Protein AF-A0A828U2C6-F1 (afdb_monomer)

Radius of gyration: 15.11 Å; Cα contacts (8 Å, |Δi|>4): 95; chains: 1; bounding box: 50×30×37 Å

Organism: NCBI:txid868141

Solvent-accessible surface area (backbone atoms only — not comparable to full-atom values): 5726 Å² total; per-residue (Å²): 132,85,82,80,78,74,78,78,50,74,64,56,52,31,54,48,43,24,54,50,14,65,76,66,73,33,59,68,49,25,52,58,27,47,53,56,39,48,72,73,45,65,81,39,54,64,53,38,39,50,52,22,54,53,26,50,76,71,65,37,54,70,63,17,49,54,34,49,53,50,28,51,72,78,36,63,88,36,66,43,33,55,52,47,52,53,51,50,52,43,69,36,77,70,27,44,53,56,58,64,74,74,110

pLDDT: mean 89.52, std 13.88, range [50.22, 98.44]

Mean predicted aligned error: 6.12 Å

Sequence (103 aa):
MPMVEAAPTAQQQLLEQVRLGEATHREDLVQQSLYRLELIDPNNPDVIAARFRSLLRQGDIDGAQKQLDRLSQLAPSSNAYKSSRTTMLLSAPDGRQALQQAR

Foldseek 3Di:
DDDPPDDDDLLRVLLVQLVVCVVVVVLVSNVVSLVVNCVVPVLPLSSLLSVLVSCLVVVVLVSNVVSLVSCCVRPVPDPSNVVSVLVNCCSDPVNVVVVVVVD

Secondary structure (DSSP, 8-state):
-----PPPPHHHHHHHHHHHHHHTT-HHHHHHHHHHHHHH-TT-HHHHHHHHHHHHHHT-HHHHHHHHHHHHHH-TTSHHHHHHHHHHHHHSHHHHHHHHHT-

InterPro domains:
  IPR011990 Tetratricopeptide-like helical domain superfamily [G3DSA:1.25.40.10] (9-102)
  IPR011990 Tetratricopeptide-like helical domain superfamily [SSF48452] (8-78)

Nearest PDB structures (foldseek):
  5xw7-assembly1_A  TM=9.858E-01  e=2.132E-09  Enterobacter sp. CJF-002
  5xw7-assembly2_B  TM=9.032E-01  e=9.701E-10  Enterobacter sp. CJF-002
  5xw7-assembly5_E  TM=8.801E-01  e=7.923E-09  Enterobacter sp. CJF-002
  1elw-assembly2_B  TM=7.640E-01  e=9.211E-03  Homo sapiens
  6fdp-assembly1_A  TM=7.052E-01  e=4.007E-02  Homo sapiens

Structure (mmCIF, N/CA/C/O backbone):
data_AF-A0A828U2C6-F1
#
_entry.id   AF-A0A828U2C6-F1
#
loop_
_atom_site.group_PDB
_atom_site.id
_atom_site.type_symbol
_atom_site.label_atom_id
_atom_site.label_alt_id
_atom_site.label_comp_id
_atom_site.label_asym_id
_atom_site.label_entity_id
_atom_site.label_seq_id
_atom_site.pdbx_PDB_ins_code
_atom_site.Cartn_x
_atom_site.Cartn_y
_atom_site.Cartn_z
_atom_site.occupancy
_atom_site.B_iso_or_equiv
_atom_site.auth_seq_id
_atom_site.auth_comp_id
_atom_site.auth_asym_id
_atom_site.auth_atom_id
_atom_site.pdbx_PDB_model_num
ATOM 1 N N . MET A 1 1 ? 36.300 0.573 0.739 1.00 50.22 1 MET A N 1
ATOM 2 C CA . MET A 1 1 ? 35.464 -0.070 -0.296 1.00 50.22 1 MET A CA 1
ATOM 3 C C . MET A 1 1 ? 34.295 0.858 -0.581 1.00 50.22 1 MET A C 1
ATOM 5 O O . MET A 1 1 ? 33.622 1.190 0.388 1.00 50.22 1 MET A O 1
ATOM 9 N N . PRO A 1 2 ? 34.068 1.340 -1.815 1.00 62.12 2 PRO A N 1
ATOM 10 C CA . PRO A 1 2 ? 32.852 2.087 -2.101 1.00 62.12 2 PRO A CA 1
ATOM 11 C C . PRO A 1 2 ? 31.684 1.095 -2.123 1.00 62.12 2 PRO A C 1
ATOM 13 O O . PRO A 1 2 ? 31.745 0.073 -2.807 1.00 62.12 2 PRO A O 1
ATOM 16 N N . MET A 1 3 ? 30.647 1.360 -1.331 1.00 58.44 3 MET A N 1
ATOM 17 C CA . MET A 1 3 ? 29.360 0.691 -1.495 1.00 58.44 3 MET A CA 1
ATOM 18 C C . MET A 1 3 ? 28.790 1.165 -2.831 1.00 58.44 3 MET A C 1
ATOM 20 O O . MET A 1 3 ? 28.506 2.346 -3.000 1.00 58.44 3 MET A O 1
ATOM 24 N N . VAL A 1 4 ? 28.691 0.266 -3.806 1.00 62.78 4 VAL A N 1
ATOM 25 C CA . VAL A 1 4 ? 27.951 0.541 -5.036 1.00 62.78 4 VAL A CA 1
ATOM 26 C C . VAL A 1 4 ? 26.477 0.422 -4.663 1.00 62.78 4 VAL A C 1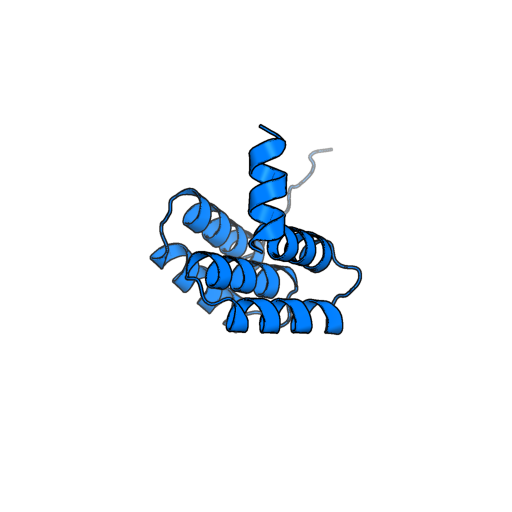
ATOM 28 O O . VAL A 1 4 ? 25.956 -0.687 -4.564 1.00 62.78 4 VAL A O 1
ATOM 31 N N . GLU A 1 5 ? 25.819 1.543 -4.369 1.00 60.97 5 GLU A N 1
ATOM 32 C CA . GLU A 1 5 ? 24.358 1.572 -4.286 1.00 60.97 5 GLU A CA 1
ATOM 33 C C . GLU A 1 5 ? 23.810 1.162 -5.656 1.00 60.97 5 GLU A C 1
ATOM 35 O O . GLU A 1 5 ? 24.022 1.841 -6.663 1.00 60.97 5 GLU A O 1
ATOM 40 N N . ALA A 1 6 ? 23.164 -0.005 -5.718 1.00 67.00 6 ALA A N 1
ATOM 41 C CA . ALA A 1 6 ? 22.459 -0.423 -6.917 1.00 67.00 6 ALA A CA 1
ATOM 42 C C . ALA A 1 6 ? 21.338 0.587 -7.183 1.00 67.00 6 ALA A C 1
ATOM 44 O O . ALA A 1 6 ? 20.563 0.903 -6.279 1.00 67.00 6 ALA A O 1
ATOM 45 N N . ALA A 1 7 ? 21.261 1.096 -8.414 1.00 69.94 7 ALA A N 1
ATOM 46 C CA . ALA A 1 7 ? 20.206 2.021 -8.800 1.00 69.94 7 ALA A CA 1
ATOM 47 C C . ALA A 1 7 ? 18.823 1.410 -8.493 1.00 69.94 7 ALA A C 1
ATOM 49 O O . ALA A 1 7 ? 18.633 0.206 -8.708 1.00 69.94 7 ALA A O 1
ATOM 50 N N . PRO A 1 8 ? 17.859 2.213 -8.004 1.00 77.12 8 PRO A N 1
ATOM 51 C CA . PRO A 1 8 ? 16.545 1.704 -7.654 1.00 77.12 8 PRO A CA 1
ATOM 52 C C . PRO A 1 8 ? 15.873 1.081 -8.877 1.00 77.12 8 PRO A C 1
ATOM 54 O O . PRO A 1 8 ? 15.936 1.616 -9.987 1.00 77.12 8 PRO A O 1
ATOM 57 N N . THR A 1 9 ? 15.215 -0.058 -8.675 1.00 89.94 9 THR A N 1
ATOM 58 C CA . THR A 1 9 ? 14.486 -0.739 -9.748 1.00 89.94 9 THR A CA 1
ATOM 59 C C . THR A 1 9 ? 13.322 0.124 -10.237 1.00 89.94 9 THR A C 1
ATOM 61 O O . THR A 1 9 ? 12.808 0.979 -9.512 1.00 89.94 9 THR A O 1
ATOM 64 N N . ALA A 1 10 ? 12.837 -0.133 -11.455 1.00 91.50 10 ALA A N 1
ATOM 65 C CA . ALA A 1 10 ? 11.673 0.576 -11.992 1.00 91.50 10 ALA A CA 1
ATOM 66 C C . ALA A 1 10 ? 10.446 0.489 -11.059 1.00 91.50 10 ALA A C 1
ATOM 68 O O . ALA A 1 10 ? 9.713 1.462 -10.907 1.00 91.50 10 ALA A O 1
ATOM 69 N N . GLN A 1 11 ? 10.247 -0.650 -10.385 1.00 93.94 11 GLN A N 1
ATOM 70 C CA . GLN A 1 11 ? 9.184 -0.812 -9.389 1.00 93.94 11 GLN A CA 1
ATOM 71 C C . GLN A 1 11 ? 9.409 0.077 -8.158 1.00 93.94 11 GLN A C 1
ATOM 73 O O . GLN A 1 11 ? 8.475 0.718 -7.688 1.00 93.94 11 GLN A O 1
ATOM 78 N N . GLN A 1 12 ? 10.641 0.153 -7.647 1.00 95.00 12 GLN A N 1
ATOM 79 C CA . GLN A 1 12 ? 10.971 1.008 -6.503 1.00 95.00 12 GLN A CA 1
ATOM 80 C C . GLN A 1 12 ? 10.753 2.489 -6.829 1.00 95.00 12 GLN A C 1
ATOM 82 O O . GLN A 1 12 ? 10.138 3.198 -6.035 1.00 95.00 12 GLN A O 1
ATOM 87 N N . GLN A 1 13 ? 11.166 2.929 -8.021 1.00 96.31 13 GLN A N 1
ATOM 88 C CA . GLN A 1 13 ? 10.924 4.293 -8.498 1.00 96.31 13 GLN A CA 1
ATOM 89 C C . GLN A 1 13 ? 9.426 4.602 -8.616 1.00 96.31 13 GLN A C 1
ATOM 91 O O . GLN A 1 13 ? 8.977 5.663 -8.194 1.00 96.31 13 GLN A O 1
ATOM 96 N N . LEU A 1 14 ? 8.627 3.673 -9.146 1.00 97.94 14 LEU A N 1
ATOM 97 C CA . LEU A 1 14 ? 7.178 3.852 -9.244 1.00 97.94 14 LEU A CA 1
ATOM 98 C C . LEU A 1 14 ? 6.497 3.879 -7.870 1.00 97.94 14 LEU A C 1
ATOM 100 O O . LEU A 1 14 ? 5.600 4.687 -7.649 1.00 97.94 14 LEU A O 1
ATOM 104 N N . LEU A 1 15 ? 6.927 3.040 -6.924 1.00 97.62 15 LEU A N 1
ATOM 105 C CA . LEU A 1 15 ? 6.428 3.080 -5.546 1.00 97.62 15 LEU A CA 1
ATOM 106 C C . LEU A 1 15 ? 6.770 4.408 -4.864 1.00 97.62 15 LEU A C 1
ATOM 108 O O . LEU A 1 15 ? 5.967 4.932 -4.094 1.00 97.62 15 LEU A O 1
ATOM 112 N N . GLU A 1 16 ? 7.940 4.973 -5.152 1.00 97.38 16 GLU A N 1
ATOM 113 C CA . GLU A 1 16 ? 8.312 6.307 -4.689 1.00 97.38 16 GLU A CA 1
ATOM 114 C C . GLU A 1 16 ? 7.444 7.397 -5.325 1.00 97.38 16 GLU A C 1
ATOM 116 O O . GLU A 1 16 ? 6.945 8.259 -4.606 1.00 97.38 16 GLU A O 1
ATOM 121 N N . GLN A 1 17 ? 7.166 7.316 -6.630 1.00 98.12 17 GLN A N 1
ATOM 122 C CA . GLN A 1 17 ? 6.230 8.222 -7.303 1.00 98.12 17 GLN A CA 1
ATOM 123 C C . GLN A 1 17 ? 4.823 8.146 -6.710 1.00 98.12 17 GLN A C 1
ATOM 125 O O . GLN A 1 17 ? 4.193 9.187 -6.533 1.00 98.12 17 GLN A O 1
ATOM 130 N N . VAL A 1 18 ? 4.353 6.949 -6.335 1.00 98.06 18 VAL A N 1
ATOM 131 C CA . VAL A 1 18 ? 3.110 6.816 -5.568 1.00 98.06 18 VAL A CA 1
ATOM 132 C C . VAL A 1 18 ? 3.231 7.600 -4.268 1.00 98.06 18 VAL A C 1
ATOM 134 O O . VAL A 1 18 ? 2.459 8.528 -4.077 1.00 98.06 18 VAL A O 1
ATOM 137 N N . ARG A 1 19 ? 4.215 7.307 -3.408 1.00 96.25 19 ARG A N 1
ATOM 138 C CA . ARG A 1 19 ? 4.374 8.00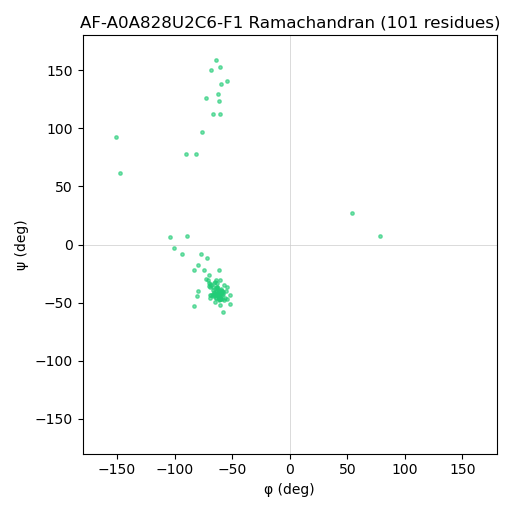1 -2.111 1.00 96.25 19 ARG A CA 1
ATOM 139 C C . ARG A 1 19 ? 4.466 9.524 -2.263 1.00 96.25 19 ARG A C 1
ATOM 141 O O . ARG A 1 19 ? 3.873 10.250 -1.471 1.00 96.25 19 ARG A O 1
ATOM 148 N N . LEU A 1 20 ? 5.174 10.006 -3.283 1.00 97.94 20 LEU A N 1
ATOM 149 C CA . LEU A 1 20 ? 5.268 11.428 -3.601 1.00 97.94 20 LEU A CA 1
ATOM 150 C C . LEU A 1 20 ? 3.907 12.001 -4.011 1.00 97.94 20 LEU A C 1
ATOM 152 O O . LEU A 1 20 ? 3.516 13.057 -3.517 1.00 97.94 20 LEU A O 1
ATOM 156 N N . GLY A 1 21 ? 3.171 11.309 -4.881 1.00 97.69 21 GLY A N 1
ATOM 157 C CA . GLY A 1 21 ? 1.817 11.693 -5.274 1.00 97.69 21 GLY A CA 1
ATOM 158 C C . GLY A 1 21 ? 0.862 11.747 -4.081 1.00 97.69 21 GLY A C 1
ATOM 159 O O . GLY A 1 21 ? 0.126 12.717 -3.933 1.00 97.69 21 GLY A O 1
ATOM 160 N N . GLU A 1 22 ? 0.951 10.772 -3.173 1.00 95.62 22 GLU A N 1
ATOM 161 C CA . GLU A 1 22 ? 0.179 10.734 -1.925 1.00 95.62 22 GLU A CA 1
ATOM 162 C C . GLU A 1 22 ? 0.481 11.937 -1.027 1.00 95.62 22 GLU A C 1
ATOM 164 O O . GLU A 1 22 ? -0.437 12.575 -0.520 1.00 95.62 22 GLU A O 1
ATOM 169 N N . ALA A 1 23 ? 1.764 12.262 -0.845 1.00 96.06 23 ALA A N 1
ATOM 170 C CA . ALA A 1 23 ? 2.204 13.373 -0.003 1.00 96.06 23 ALA A CA 1
ATOM 171 C C . ALA A 1 23 ? 1.874 14.752 -0.597 1.00 96.06 23 ALA A C 1
ATOM 173 O O . ALA A 1 23 ? 1.744 15.727 0.139 1.00 96.06 23 ALA A O 1
ATOM 174 N N . THR A 1 24 ? 1.752 14.840 -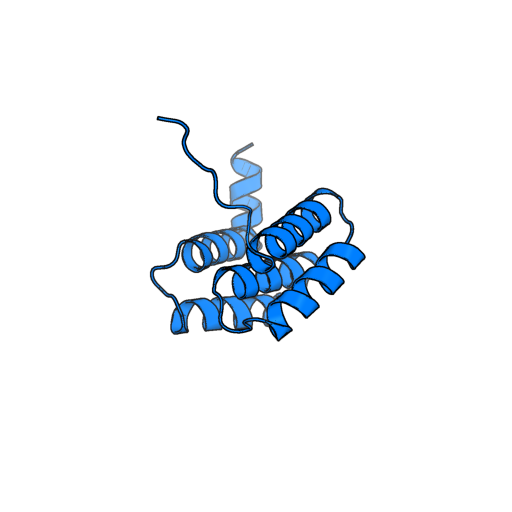1.922 1.00 96.56 24 THR A N 1
ATOM 175 C CA . THR A 1 24 ? 1.499 16.093 -2.652 1.00 96.56 24 THR A CA 1
ATOM 176 C C . THR A 1 24 ? 0.056 16.234 -3.134 1.00 96.56 24 THR A C 1
ATOM 178 O O . THR A 1 24 ? -0.247 17.180 -3.857 1.00 96.56 24 THR A O 1
ATOM 181 N N . HIS A 1 25 ? -0.836 15.313 -2.749 1.00 94.50 25 HIS A N 1
ATOM 182 C CA . HIS A 1 25 ? -2.229 15.254 -3.215 1.00 94.50 25 HIS A CA 1
ATOM 183 C C . HIS A 1 25 ? -2.373 15.220 -4.747 1.00 94.50 25 HIS A C 1
ATOM 185 O O . HIS A 1 25 ? -3.385 15.641 -5.310 1.00 94.50 25 HIS A O 1
ATOM 191 N N . ARG A 1 26 ? -1.356 14.702 -5.439 1.00 97.00 26 ARG A N 1
ATOM 192 C CA . ARG A 1 26 ? -1.365 14.486 -6.885 1.00 97.00 26 ARG A CA 1
ATOM 193 C C . ARG A 1 26 ? -1.897 13.100 -7.197 1.00 97.00 26 ARG A C 1
ATOM 195 O O . ARG A 1 26 ? -1.145 12.166 -7.478 1.00 97.00 26 ARG A O 1
ATOM 202 N N . GLU A 1 27 ? -3.217 12.971 -7.124 1.00 95.06 27 GLU A N 1
ATOM 203 C CA . GLU A 1 27 ? -3.904 11.700 -7.368 1.00 95.06 27 GLU A CA 1
ATOM 204 C C . GLU A 1 27 ? -3.647 11.167 -8.787 1.00 95.06 27 GLU A C 1
ATOM 206 O O . GLU A 1 27 ? -3.555 9.958 -8.976 1.00 95.06 27 GLU A O 1
ATOM 211 N N . ASP A 1 28 ? -3.431 12.042 -9.772 1.00 96.56 28 ASP A N 1
ATOM 212 C CA . ASP A 1 28 ? -3.032 11.667 -11.133 1.00 96.56 28 ASP A CA 1
ATOM 213 C C . ASP A 1 28 ? -1.709 10.885 -11.158 1.00 96.56 28 ASP A C 1
ATOM 215 O O . ASP 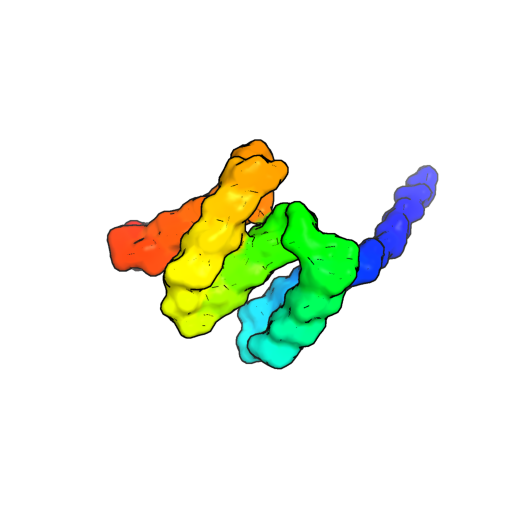A 1 28 ? -1.626 9.818 -11.773 1.00 96.56 28 ASP A O 1
ATOM 219 N N . LEU A 1 29 ? -0.698 11.369 -10.428 1.00 97.75 29 LEU A N 1
ATOM 220 C CA . LEU A 1 29 ? 0.601 10.707 -10.305 1.00 97.75 29 LEU A CA 1
ATOM 221 C C . LEU A 1 29 ? 0.467 9.353 -9.601 1.00 97.75 29 LEU A C 1
ATOM 223 O O . LEU A 1 29 ? 1.085 8.373 -10.024 1.00 97.75 29 LEU A O 1
ATOM 227 N N . VAL A 1 30 ? -0.367 9.283 -8.559 1.00 97.75 30 VAL A N 1
ATOM 228 C CA . VAL A 1 30 ? -0.663 8.032 -7.847 1.00 97.75 30 VAL A CA 1
ATOM 229 C C . VAL A 1 30 ? -1.297 7.014 -8.793 1.00 97.75 30 VAL A C 1
ATOM 231 O O . VAL A 1 30 ? -0.792 5.896 -8.894 1.00 97.75 30 VAL A O 1
ATOM 234 N N . GLN A 1 31 ? -2.357 7.391 -9.515 1.00 96.81 31 GLN A N 1
ATOM 235 C CA . GLN A 1 31 ? -3.074 6.484 -10.417 1.00 96.81 31 GLN A CA 1
ATOM 236 C C . GLN A 1 31 ? -2.174 5.971 -11.544 1.00 96.81 31 GLN A C 1
ATOM 238 O O . GLN A 1 31 ? -2.128 4.768 -11.798 1.00 96.81 31 GLN A O 1
ATOM 243 N N . GLN A 1 32 ? -1.415 6.857 -12.195 1.00 98.06 32 GLN A N 1
ATOM 244 C CA . GLN A 1 32 ? -0.511 6.471 -13.282 1.00 98.06 32 GLN A CA 1
ATOM 245 C C . GLN A 1 32 ? 0.593 5.524 -12.802 1.00 98.06 32 GLN A C 1
ATOM 247 O O . GL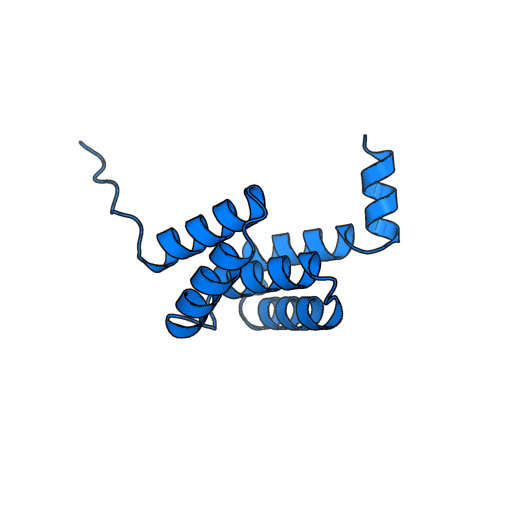N A 1 32 ? 0.902 4.533 -13.467 1.00 98.06 32 GLN A O 1
ATOM 252 N N . SER A 1 33 ? 1.179 5.810 -11.639 1.00 98.19 33 SER A N 1
ATOM 253 C CA . SER A 1 33 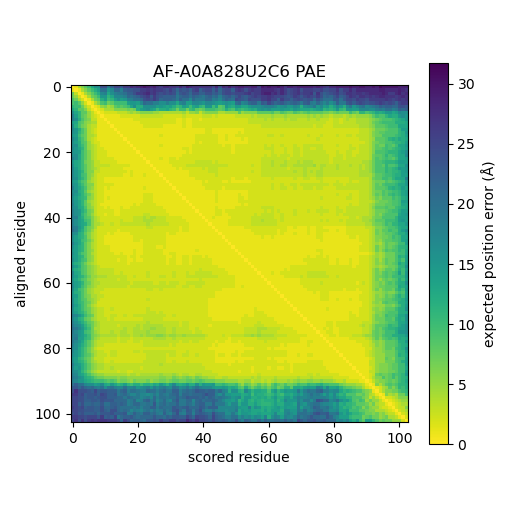? 2.256 4.992 -11.078 1.00 98.19 33 SER A CA 1
ATOM 254 C C . SER A 1 33 ? 1.744 3.625 -10.625 1.00 98.19 33 SER A C 1
ATOM 256 O O . SER A 1 33 ? 2.362 2.607 -10.939 1.00 98.19 33 SER A O 1
ATOM 258 N N . LEU A 1 34 ? 0.584 3.584 -9.957 1.00 97.88 34 LEU A N 1
ATOM 259 C CA . LEU A 1 34 ? -0.082 2.341 -9.554 1.00 97.88 34 LEU A CA 1
ATOM 260 C C . LEU A 1 34 ? -0.456 1.475 -10.751 1.00 97.88 34 LEU A C 1
ATOM 262 O O . LEU A 1 34 ? -0.160 0.286 -10.743 1.00 97.88 34 LEU A O 1
ATOM 266 N N . TYR A 1 35 ? -1.034 2.063 -11.797 1.00 97.88 35 TYR A N 1
ATOM 267 C CA . TYR A 1 35 ? -1.375 1.330 -13.014 1.00 97.88 35 TYR A CA 1
ATOM 268 C C . TYR A 1 35 ? -0.147 0.631 -13.611 1.00 97.88 35 TYR A C 1
ATOM 270 O O . TYR A 1 35 ? -0.184 -0.556 -13.929 1.00 97.88 35 TYR A O 1
ATOM 278 N N . ARG A 1 36 ? 0.984 1.340 -13.704 1.00 98.19 36 ARG A N 1
ATOM 279 C CA . ARG A 1 36 ? 2.238 0.752 -14.195 1.00 98.19 36 ARG A CA 1
ATOM 280 C C . ARG A 1 36 ? 2.755 -0.352 -13.277 1.00 98.19 36 ARG A C 1
ATOM 282 O O . ARG A 1 36 ? 3.231 -1.364 -13.777 1.00 98.19 36 ARG A O 1
ATOM 289 N N . LEU A 1 37 ? 2.667 -0.176 -11.961 1.00 98.19 37 LEU A N 1
ATOM 290 C CA . LEU A 1 37 ? 3.064 -1.202 -10.995 1.00 98.19 37 LEU A CA 1
ATOM 291 C C . LEU A 1 37 ? 2.227 -2.476 -11.129 1.00 98.19 37 LEU A C 1
ATOM 293 O O . LEU A 1 37 ? 2.791 -3.566 -11.146 1.00 98.19 37 LEU A O 1
ATOM 297 N N . GLU A 1 38 ? 0.911 -2.337 -11.278 1.00 96.56 38 GLU A N 1
ATOM 298 C CA . GLU A 1 38 ? -0.023 -3.454 -11.451 1.00 96.56 38 GLU A CA 1
ATOM 299 C C . GLU A 1 38 ? 0.225 -4.226 -12.754 1.00 96.56 38 GLU A C 1
ATOM 301 O O . GLU A 1 38 ? 0.025 -5.437 -12.791 1.00 96.56 38 GLU A O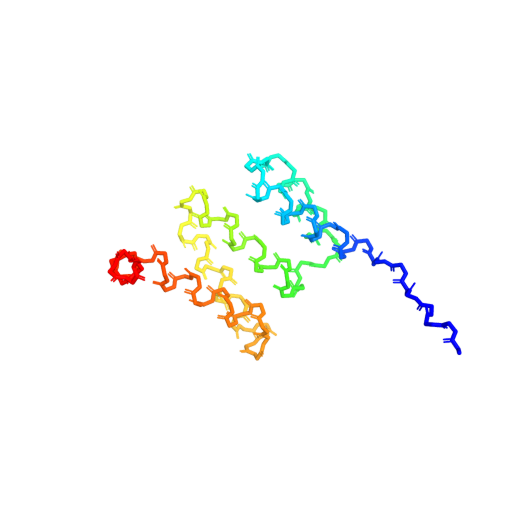 1
ATOM 306 N N . LEU A 1 39 ? 0.714 -3.557 -13.804 1.00 97.31 39 LEU A N 1
ATOM 307 C CA . LEU A 1 39 ? 1.146 -4.221 -15.037 1.00 97.31 39 LEU A CA 1
ATOM 308 C C . LEU A 1 39 ? 2.468 -4.987 -14.887 1.00 97.31 39 LEU A C 1
ATOM 310 O O . LEU A 1 39 ? 2.679 -5.960 -15.606 1.00 97.31 39 LEU A O 1
ATOM 314 N N . ILE A 1 40 ? 3.370 -4.546 -14.003 1.00 96.62 40 ILE A N 1
ATOM 315 C CA . ILE A 1 40 ? 4.676 -5.196 -13.809 1.00 96.62 40 ILE A CA 1
ATOM 316 C C . ILE A 1 40 ? 4.544 -6.393 -12.865 1.00 96.62 40 ILE A C 1
ATOM 318 O O . ILE A 1 40 ? 5.004 -7.484 -13.189 1.00 96.62 40 ILE A O 1
ATOM 322 N N . ASP A 1 41 ? 3.969 -6.180 -11.682 1.00 95.88 41 ASP A N 1
ATOM 323 C CA . ASP A 1 41 ? 3.753 -7.234 -10.691 1.00 95.88 41 ASP A CA 1
ATOM 324 C C . ASP A 1 41 ? 2.519 -6.917 -9.829 1.00 95.88 41 ASP A C 1
ATOM 326 O O . ASP A 1 41 ? 2.621 -6.242 -8.797 1.00 95.88 41 ASP A O 1
ATOM 330 N N . PRO A 1 42 ? 1.335 -7.421 -10.217 1.00 95.06 42 PRO A N 1
ATOM 331 C CA . PRO A 1 42 ? 0.100 -7.167 -9.485 1.00 95.06 42 PRO A CA 1
ATOM 332 C C . PRO A 1 42 ? 0.026 -7.902 -8.142 1.00 95.06 42 PRO A C 1
ATOM 334 O O . PRO A 1 42 ? -0.903 -7.635 -7.378 1.00 95.06 42 PRO A O 1
ATOM 337 N N . ASN A 1 43 ? 0.923 -8.856 -7.862 1.00 96.06 43 ASN A N 1
ATOM 338 C CA . ASN A 1 43 ? 0.945 -9.634 -6.620 1.00 96.06 43 ASN A CA 1
ATOM 339 C C . ASN A 1 43 ? 1.995 -9.129 -5.623 1.00 96.06 43 ASN A C 1
ATOM 341 O O . ASN A 1 43 ? 2.059 -9.637 -4.502 1.00 96.06 43 ASN A O 1
ATOM 345 N N . ASN A 1 44 ? 2.780 -8.117 -5.997 1.00 96.69 44 ASN A N 1
ATOM 346 C CA . ASN A 1 44 ? 3.737 -7.491 -5.101 1.00 96.69 44 ASN A CA 1
ATOM 347 C C . ASN A 1 44 ? 3.010 -6.871 -3.884 1.00 96.69 44 ASN A C 1
ATOM 349 O O . ASN A 1 44 ? 2.144 -6.003 -4.062 1.00 96.69 44 ASN A O 1
ATOM 353 N N . PRO A 1 45 ? 3.366 -7.253 -2.643 1.00 97.81 45 PRO A N 1
ATOM 354 C CA . PRO A 1 45 ? 2.723 -6.728 -1.441 1.00 97.81 45 PRO A CA 1
ATOM 355 C C . PRO A 1 45 ? 2.775 -5.198 -1.321 1.00 97.81 45 PRO A C 1
ATOM 357 O O . PRO A 1 45 ? 1.810 -4.590 -0.862 1.00 97.81 45 PRO A O 1
ATOM 360 N N . ASP A 1 46 ? 3.853 -4.550 -1.765 1.00 97.69 46 ASP A N 1
ATOM 361 C CA . ASP A 1 46 ? 3.970 -3.088 -1.716 1.00 97.69 46 ASP A CA 1
ATOM 362 C C . ASP A 1 46 ? 3.016 -2.401 -2.701 1.00 97.69 46 ASP A C 1
ATOM 364 O O . ASP A 1 46 ? 2.465 -1.341 -2.396 1.00 97.69 46 ASP A O 1
ATOM 368 N N . VAL A 1 47 ? 2.767 -3.023 -3.858 1.00 98.00 47 VAL A N 1
ATOM 369 C CA . VAL A 1 47 ? 1.812 -2.531 -4.865 1.00 98.00 47 VAL A CA 1
ATOM 370 C C . VAL A 1 47 ? 0.387 -2.650 -4.342 1.00 98.00 47 VAL A C 1
ATOM 372 O O . VAL A 1 47 ? -0.375 -1.683 -4.387 1.00 98.00 47 VAL A O 1
ATOM 375 N N . ILE A 1 48 ? 0.044 -3.797 -3.754 1.00 98.44 48 ILE A N 1
ATOM 376 C CA . ILE A 1 48 ? -1.278 -4.015 -3.160 1.00 98.44 48 ILE A CA 1
ATOM 377 C C . ILE A 1 48 ? -1.508 -3.047 -1.987 1.00 98.44 48 ILE A C 1
ATOM 379 O O . ILE A 1 48 ? -2.567 -2.425 -1.899 1.00 98.44 48 ILE A O 1
ATOM 383 N N . ALA A 1 49 ? -0.510 -2.842 -1.121 1.00 98.31 49 ALA A N 1
ATOM 384 C CA . ALA A 1 49 ? -0.588 -1.883 -0.015 1.00 98.31 49 ALA A CA 1
ATOM 385 C C . ALA A 1 49 ? -0.681 -0.422 -0.491 1.00 98.31 49 ALA A C 1
ATOM 387 O O . ALA A 1 49 ? -1.326 0.414 0.146 1.00 98.31 49 ALA A O 1
ATOM 388 N N . ALA A 1 50 ? -0.049 -0.079 -1.613 1.00 98.00 50 ALA A N 1
ATOM 389 C CA . ALA A 1 50 ? -0.196 1.231 -2.233 1.00 98.00 50 ALA A CA 1
ATOM 390 C C . ALA A 1 50 ? -1.613 1.433 -2.808 1.00 98.00 50 ALA A C 1
ATOM 392 O O . ALA A 1 50 ? -2.234 2.466 -2.547 1.00 98.00 50 ALA A O 1
ATOM 393 N N . ARG A 1 51 ? -2.179 0.425 -3.487 1.00 98.06 51 ARG A N 1
ATOM 394 C CA . ARG A 1 51 ? -3.569 0.461 -3.972 1.00 98.06 51 ARG A CA 1
ATOM 395 C C . ARG A 1 51 ? -4.573 0.565 -2.824 1.00 98.06 51 ARG A C 1
ATOM 397 O O . ARG A 1 51 ? -5.486 1.381 -2.889 1.00 98.06 51 ARG A O 1
ATOM 404 N N . PHE A 1 52 ? -4.363 -0.193 -1.750 1.00 98.12 52 PHE A N 1
ATOM 405 C CA . PHE A 1 52 ? -5.130 -0.101 -0.506 1.00 98.12 52 PHE A CA 1
ATOM 406 C C . PHE A 1 52 ? -5.194 1.339 0.033 1.00 98.12 52 PHE A C 1
ATOM 408 O O . PHE A 1 52 ? -6.282 1.862 0.272 1.00 98.12 52 PHE A O 1
ATOM 415 N N . ARG A 1 53 ? -4.043 2.013 0.169 1.00 96.69 53 ARG A N 1
ATOM 416 C CA . ARG A 1 53 ? -3.984 3.402 0.660 1.00 96.69 53 ARG A CA 1
ATOM 417 C C . ARG A 1 53 ? -4.696 4.381 -0.277 1.00 96.69 53 ARG A C 1
ATOM 419 O O . ARG A 1 53 ? -5.363 5.294 0.204 1.00 96.69 53 ARG A O 1
ATOM 426 N N . SER A 1 54 ? -4.597 4.170 -1.591 1.00 96.56 54 SER A N 1
ATOM 427 C CA . SER A 1 54 ? -5.342 4.953 -2.588 1.00 96.56 54 SER A CA 1
ATOM 428 C C . SER A 1 54 ? -6.852 4.832 -2.414 1.00 96.56 54 SER A C 1
ATOM 430 O O . SER A 1 54 ? -7.540 5.847 -2.422 1.00 96.56 54 SER A O 1
ATOM 432 N N . LEU A 1 55 ? -7.364 3.616 -2.220 1.00 96.00 55 LEU A N 1
ATOM 433 C CA . LEU A 1 55 ? -8.797 3.372 -2.038 1.00 96.00 55 LEU A CA 1
ATOM 434 C C . LEU A 1 55 ? -9.314 4.004 -0.740 1.00 96.00 55 LEU A C 1
ATOM 436 O O . LEU A 1 55 ? -10.345 4.673 -0.756 1.00 96.00 55 LEU A O 1
ATOM 440 N N . LEU A 1 56 ? -8.546 3.914 0.353 1.00 93.94 56 LEU A N 1
ATOM 441 C CA . LEU A 1 56 ? -8.893 4.598 1.603 1.00 93.94 56 LEU A CA 1
ATOM 442 C C . LEU A 1 56 ? -9.009 6.117 1.443 1.00 93.94 56 LEU A C 1
ATOM 444 O O . LEU A 1 56 ? -9.957 6.707 1.956 1.00 93.94 56 LEU A O 1
ATOM 448 N N . ARG A 1 57 ? -8.080 6.761 0.723 1.00 91.19 57 ARG A N 1
ATOM 449 C CA . ARG A 1 57 ? -8.151 8.212 0.466 1.00 91.19 57 ARG A CA 1
ATOM 450 C C . ARG A 1 57 ? -9.357 8.605 -0.382 1.00 91.19 57 ARG A C 1
ATOM 452 O O . ARG A 1 57 ? -9.900 9.686 -0.188 1.00 91.19 57 ARG A O 1
ATOM 459 N N . GLN A 1 58 ? -9.776 7.731 -1.291 1.00 92.00 58 GLN A N 1
ATOM 460 C CA . GLN A 1 58 ? -10.962 7.929 -2.127 1.00 92.00 58 GLN A CA 1
ATOM 461 C C . GLN A 1 58 ? -12.272 7.663 -1.369 1.00 92.00 58 GLN A C 1
ATOM 463 O O . GLN A 1 58 ? -13.345 7.949 -1.891 1.00 92.00 58 GLN A O 1
ATOM 468 N N . GLY A 1 59 ? -12.199 7.130 -0.145 1.00 92.06 59 GLY A N 1
ATOM 469 C CA . GLY A 1 59 ? -13.366 6.722 0.634 1.00 92.06 59 GLY A CA 1
ATOM 470 C C . GLY A 1 59 ? -13.955 5.373 0.210 1.00 92.06 59 GLY A C 1
ATOM 471 O O . GLY A 1 59 ? -14.999 4.990 0.733 1.00 92.06 59 GLY A O 1
ATOM 472 N N . ASP A 1 60 ? -13.294 4.633 -0.686 1.00 94.69 60 ASP A N 1
ATOM 473 C CA . ASP A 1 60 ? -13.692 3.278 -1.075 1.00 94.69 60 ASP A CA 1
ATOM 474 C C . ASP A 1 60 ? -13.187 2.263 -0.040 1.00 94.69 60 ASP A C 1
ATOM 476 O O . ASP A 1 60 ? -12.160 1.594 -0.203 1.00 94.69 60 ASP A O 1
ATOM 480 N N . ILE A 1 61 ? -13.906 2.198 1.080 1.00 94.06 61 ILE A N 1
ATOM 481 C CA . ILE A 1 61 ? -13.563 1.327 2.207 1.00 94.06 61 ILE A CA 1
ATOM 482 C C . ILE A 1 61 ? -13.707 -0.153 1.830 1.00 94.06 61 ILE A C 1
ATOM 484 O O . ILE A 1 61 ? -12.866 -0.961 2.223 1.00 94.06 61 ILE A O 1
ATOM 488 N N . ASP A 1 62 ? -14.709 -0.509 1.023 1.00 95.94 62 ASP A N 1
ATOM 489 C CA . ASP A 1 62 ? -14.923 -1.888 0.570 1.00 95.94 62 ASP A CA 1
ATOM 490 C C . ASP A 1 62 ? -13.793 -2.354 -0.353 1.00 95.94 62 ASP A C 1
ATOM 492 O O . ASP A 1 62 ? -13.266 -3.463 -0.215 1.00 95.94 62 ASP A O 1
ATOM 496 N N . GLY A 1 63 ? -13.381 -1.497 -1.291 1.00 96.94 63 GLY A N 1
ATOM 497 C CA . GLY A 1 63 ? -12.230 -1.737 -2.149 1.00 96.94 63 GLY A CA 1
ATOM 498 C C . GLY A 1 63 ? -10.941 -1.879 -1.342 1.00 96.94 63 GLY A C 1
ATOM 499 O O . GLY A 1 63 ? -10.160 -2.804 -1.585 1.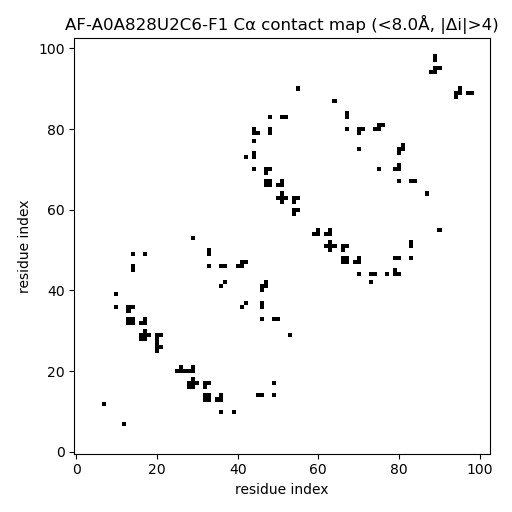00 96.94 63 GLY A O 1
ATOM 500 N N . ALA A 1 64 ? -10.723 -1.001 -0.361 1.00 97.19 64 ALA A N 1
ATOM 501 C CA . ALA A 1 64 ? -9.573 -1.084 0.530 1.00 97.19 64 ALA A CA 1
ATOM 502 C C . ALA A 1 64 ? -9.564 -2.404 1.322 1.00 97.19 64 ALA A C 1
ATOM 504 O O . ALA A 1 64 ? -8.548 -3.102 1.328 1.00 97.19 64 ALA A O 1
ATOM 505 N N . GLN A 1 65 ? -10.693 -2.807 1.911 1.00 97.06 65 GLN A N 1
ATOM 506 C CA . GLN A 1 65 ? -10.790 -4.062 2.660 1.00 97.06 65 GLN A CA 1
ATOM 507 C C . GLN A 1 65 ? -10.419 -5.270 1.788 1.00 97.06 65 GLN A C 1
ATOM 509 O O . GLN A 1 65 ? -9.616 -6.099 2.209 1.00 97.06 65 GLN A O 1
ATOM 514 N N . LYS A 1 66 ? -10.877 -5.319 0.530 1.00 98.25 66 LYS A N 1
ATOM 515 C CA . LYS A 1 66 ? -10.497 -6.388 -0.412 1.00 98.25 66 LYS A CA 1
ATOM 516 C C . LYS A 1 66 ? -8.986 -6.466 -0.650 1.00 98.25 66 LYS A C 1
ATOM 518 O O . LYS A 1 66 ? -8.436 -7.563 -0.744 1.00 98.25 66 LYS A O 1
ATOM 523 N N . GLN A 1 67 ? -8.296 -5.327 -0.752 1.00 98.25 67 GLN A N 1
ATOM 524 C CA . GLN A 1 67 ? -6.834 -5.324 -0.901 1.00 98.25 67 GLN A CA 1
ATOM 525 C C . GLN A 1 67 ? -6.128 -5.771 0.384 1.00 98.25 67 GLN A C 1
ATOM 527 O O . GLN A 1 67 ? -5.120 -6.475 0.317 1.00 98.25 67 GLN A O 1
ATOM 532 N N . LEU A 1 68 ? -6.665 -5.411 1.552 1.00 98.06 68 LEU A N 1
ATOM 533 C CA . LEU A 1 68 ? -6.146 -5.876 2.835 1.00 98.06 68 LEU A CA 1
ATOM 534 C C . LEU A 1 68 ? -6.314 -7.394 3.000 1.00 98.06 68 LEU A C 1
ATOM 536 O O . LEU A 1 68 ? -5.371 -8.072 3.414 1.00 98.06 68 LEU A O 1
ATOM 540 N N . ASP A 1 69 ? -7.466 -7.938 2.611 1.00 98.25 69 ASP A N 1
ATOM 541 C CA . ASP A 1 69 ? -7.722 -9.380 2.619 1.00 98.25 69 ASP A CA 1
ATOM 542 C C . ASP A 1 69 ? -6.762 -10.101 1.668 1.00 98.25 69 ASP A C 1
ATOM 544 O O . ASP A 1 69 ? -6.143 -11.101 2.038 1.00 98.25 69 ASP A O 1
ATOM 548 N N . ARG A 1 70 ? -6.540 -9.544 0.473 1.00 97.81 70 ARG A N 1
ATOM 549 C CA . ARG A 1 70 ? -5.562 -10.064 -0.489 1.00 97.81 70 ARG A CA 1
ATOM 550 C C . ARG A 1 70 ? -4.137 -10.067 0.075 1.00 97.81 70 ARG A C 1
ATOM 552 O O . ARG A 1 70 ? -3.427 -11.058 -0.089 1.00 97.81 70 ARG A O 1
ATOM 559 N N . LEU A 1 71 ? -3.722 -9.009 0.778 1.00 98.00 71 LEU A N 1
ATOM 560 C CA . LEU A 1 71 ? -2.431 -8.970 1.480 1.00 98.00 71 LEU A CA 1
ATOM 561 C C . LEU A 1 71 ? -2.323 -10.049 2.557 1.00 98.00 71 LEU A C 1
ATOM 563 O O . LEU A 1 71 ? -1.264 -10.660 2.696 1.00 98.00 71 LEU A O 1
ATOM 567 N N . SER A 1 72 ? -3.407 -10.297 3.296 1.00 97.88 72 SER A N 1
ATOM 568 C CA . SER A 1 72 ? -3.434 -11.327 4.338 1.00 97.88 72 SER A CA 1
ATOM 569 C C . SER A 1 72 ? -3.224 -12.732 3.765 1.00 97.88 72 SER A C 1
ATOM 571 O O . SER A 1 72 ? -2.587 -13.565 4.402 1.00 97.88 72 SER A O 1
ATOM 573 N N . GLN A 1 73 ? -3.707 -12.982 2.545 1.00 97.81 73 GLN A N 1
ATOM 574 C CA . GLN A 1 73 ? -3.565 -14.266 1.861 1.00 97.81 73 GLN A CA 1
ATOM 575 C C . GLN A 1 73 ? -2.193 -14.424 1.199 1.00 97.81 73 GLN A C 1
ATOM 577 O O . GLN A 1 73 ? -1.575 -15.478 1.316 1.00 97.81 73 GLN A O 1
ATOM 582 N N . LEU A 1 74 ? -1.707 -13.386 0.511 1.00 97.38 74 LEU A N 1
ATOM 583 C CA . LEU A 1 74 ? -0.461 -13.462 -0.259 1.00 97.38 74 LEU A CA 1
ATOM 584 C C . LEU A 1 74 ? 0.790 -13.322 0.610 1.00 97.38 74 LEU A C 1
ATOM 586 O O . LEU A 1 74 ? 1.790 -13.992 0.366 1.00 97.38 74 LEU A O 1
ATOM 590 N N . ALA A 1 75 ? 0.763 -12.427 1.599 1.00 96.62 75 ALA A N 1
ATOM 591 C CA . ALA A 1 75 ? 1.947 -12.072 2.371 1.00 96.62 75 ALA A CA 1
ATOM 592 C C . ALA A 1 75 ? 1.610 -11.710 3.834 1.00 96.62 75 ALA A C 1
ATOM 594 O O . ALA A 1 75 ? 1.916 -10.596 4.280 1.00 96.62 75 ALA A O 1
ATOM 595 N N . PRO A 1 76 ? 1.038 -12.645 4.621 1.00 96.25 76 PRO A N 1
ATOM 596 C CA . PRO A 1 76 ? 0.578 -12.393 5.995 1.00 96.25 76 PRO A CA 1
ATOM 597 C C . PRO A 1 76 ? 1.683 -11.959 6.969 1.00 96.25 76 PRO A C 1
ATOM 599 O O . PRO A 1 76 ? 1.406 -11.356 8.004 1.00 96.25 76 PRO A O 1
ATOM 602 N N . SER A 1 77 ? 2.947 -12.264 6.674 1.00 95.88 77 SER A N 1
ATOM 603 C CA . SER A 1 77 ? 4.096 -11.873 7.498 1.00 95.88 77 SER A CA 1
ATOM 604 C C . SER A 1 77 ? 4.752 -10.560 7.054 1.00 95.88 77 SER A C 1
ATOM 606 O O . SER A 1 77 ? 5.616 -10.045 7.773 1.00 95.88 77 SER A O 1
ATOM 608 N N . SER A 1 78 ? 4.343 -9.999 5.908 1.00 96.75 78 SER A N 1
ATOM 609 C CA . SER A 1 78 ? 4.961 -8.808 5.320 1.00 96.75 78 SER A CA 1
ATOM 610 C C . SER A 1 78 ? 4.720 -7.546 6.143 1.00 96.75 78 SER A C 1
ATOM 612 O O . SER A 1 78 ? 3.683 -7.371 6.789 1.00 96.75 78 SER A O 1
ATOM 614 N N . ASN A 1 79 ? 5.674 -6.616 6.073 1.00 96.56 79 ASN A N 1
ATOM 615 C CA . ASN A 1 79 ? 5.492 -5.285 6.649 1.00 96.56 79 ASN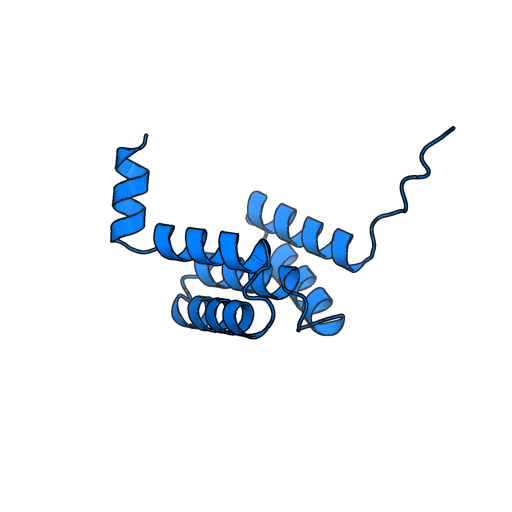 A CA 1
ATOM 616 C C . ASN A 1 79 ? 4.350 -4.532 5.954 1.00 96.56 79 ASN A C 1
ATOM 618 O O . ASN A 1 79 ? 3.564 -3.881 6.634 1.00 96.56 79 ASN A O 1
ATOM 622 N N . ALA A 1 80 ? 4.196 -4.702 4.637 1.00 96.69 80 ALA A N 1
ATOM 623 C CA . ALA A 1 80 ? 3.098 -4.132 3.860 1.00 96.69 80 ALA A CA 1
ATOM 624 C C . ALA A 1 80 ? 1.719 -4.513 4.430 1.00 96.69 80 ALA A C 1
ATOM 626 O O . ALA A 1 80 ? 0.878 -3.636 4.646 1.00 96.69 80 ALA A O 1
ATOM 627 N N . TYR A 1 81 ? 1.502 -5.793 4.755 1.00 98.06 81 TYR A N 1
ATOM 628 C CA . TYR A 1 81 ? 0.266 -6.244 5.397 1.00 98.06 81 TYR A CA 1
ATOM 629 C C . TYR A 1 81 ? 0.092 -5.664 6.805 1.00 98.06 81 TYR A C 1
ATOM 631 O O . TYR A 1 81 ? -0.958 -5.099 7.109 1.00 98.06 81 TYR A O 1
ATOM 639 N N . LYS A 1 82 ? 1.124 -5.749 7.657 1.00 97.31 82 LYS A N 1
ATOM 640 C CA . LYS A 1 82 ? 1.066 -5.236 9.039 1.00 97.31 82 LYS A CA 1
ATOM 641 C C . LYS A 1 82 ? 0.721 -3.746 9.075 1.00 97.31 82 LYS A C 1
ATOM 643 O O . LYS A 1 82 ? -0.180 -3.348 9.809 1.00 97.31 82 LYS A O 1
ATOM 648 N N . SER A 1 83 ? 1.393 -2.937 8.256 1.00 96.06 83 SER A N 1
ATOM 649 C CA . SER A 1 83 ? 1.133 -1.501 8.146 1.00 96.06 83 SER A CA 1
ATOM 650 C C . SER A 1 83 ? -0.268 -1.219 7.611 1.00 96.06 83 SER A C 1
ATOM 652 O O . SER A 1 83 ? -0.981 -0.419 8.208 1.00 96.06 83 SER A O 1
ATOM 654 N N . SER A 1 84 ? -0.699 -1.912 6.550 1.00 96.81 84 SER A N 1
ATOM 655 C CA . SER A 1 84 ? -2.040 -1.728 5.973 1.00 96.81 84 SER A CA 1
ATOM 656 C C . SER A 1 84 ? -3.143 -2.064 6.978 1.00 96.81 84 SER A C 1
ATOM 658 O O . SER A 1 84 ? -4.107 -1.312 7.113 1.00 96.81 84 SER A O 1
ATOM 660 N N . ARG A 1 85 ? -2.972 -3.136 7.762 1.00 96.12 85 ARG A N 1
ATOM 661 C CA . ARG A 1 85 ? -3.907 -3.506 8.830 1.00 96.12 85 ARG A CA 1
ATOM 662 C C . ARG A 1 85 ? -4.016 -2.409 9.887 1.00 96.12 85 ARG A C 1
ATOM 664 O O . ARG A 1 85 ? -5.124 -2.038 10.262 1.00 96.12 85 ARG A O 1
ATOM 671 N N . THR A 1 86 ? -2.887 -1.867 10.345 1.00 94.31 86 THR A N 1
ATOM 672 C CA . THR A 1 86 ? -2.880 -0.741 11.290 1.00 94.31 86 THR A CA 1
ATOM 673 C C . THR A 1 86 ? -3.577 0.479 10.694 1.00 94.31 86 THR A C 1
ATOM 675 O O . THR A 1 86 ? -4.444 1.056 11.339 1.00 94.31 86 THR A O 1
ATOM 678 N N . THR A 1 87 ? -3.277 0.848 9.447 1.00 93.69 87 THR A N 1
ATOM 679 C CA . THR A 1 87 ? -3.943 1.969 8.771 1.00 93.69 87 THR A CA 1
ATOM 680 C C . THR A 1 87 ? -5.456 1.767 8.665 1.00 93.69 87 THR A C 1
ATOM 682 O O . THR A 1 87 ? -6.202 2.716 8.901 1.00 93.69 87 THR A O 1
ATOM 685 N N . MET A 1 88 ? -5.928 0.551 8.373 1.00 93.12 88 MET A N 1
ATOM 686 C CA . MET A 1 88 ? -7.362 0.241 8.319 1.00 93.12 88 MET A CA 1
ATOM 687 C C . MET A 1 88 ? -8.034 0.462 9.680 1.00 93.12 88 MET A C 1
ATOM 689 O O . MET A 1 88 ? -9.045 1.156 9.764 1.00 93.12 88 MET A O 1
ATOM 693 N N . LEU A 1 89 ? -7.428 -0.059 10.753 1.00 89.81 89 LEU A N 1
ATOM 694 C CA . LEU A 1 89 ? -7.923 0.112 12.124 1.00 89.81 89 LEU A CA 1
ATOM 695 C C . LEU A 1 89 ? -8.032 1.590 12.513 1.00 89.81 89 LEU A C 1
ATOM 697 O O . LEU A 1 89 ? -9.013 1.995 13.125 1.00 89.81 89 LEU A O 1
ATOM 701 N N . LEU A 1 90 ? -7.050 2.400 12.118 1.00 86.50 90 LEU A N 1
ATOM 702 C CA . LEU A 1 90 ? -7.016 3.839 12.388 1.00 86.50 90 LEU A CA 1
ATOM 703 C C . LEU A 1 90 ? -7.996 4.651 11.525 1.00 86.50 90 LEU A C 1
ATOM 705 O O . LEU A 1 90 ? -8.372 5.760 11.898 1.00 86.50 90 LEU A O 1
ATOM 709 N N . SER A 1 91 ? -8.408 4.111 10.378 1.00 80.62 91 SER A N 1
ATOM 710 C CA . SER A 1 91 ? -9.359 4.753 9.460 1.00 80.62 91 SER A CA 1
ATOM 711 C C . SER A 1 91 ? -10.820 4.518 9.875 1.00 80.62 91 SER A C 1
ATOM 713 O O . SER A 1 91 ? -11.705 5.316 9.531 1.00 80.62 91 SER A O 1
ATOM 715 N N . ALA A 1 92 ? -11.076 3.463 10.658 1.00 73.44 92 ALA A N 1
ATOM 716 C CA . ALA A 1 92 ? -12.376 3.194 11.264 1.00 73.44 92 ALA A CA 1
ATOM 717 C C . ALA A 1 92 ? -12.810 4.345 12.203 1.00 73.44 92 ALA A C 1
ATOM 719 O O . ALA A 1 92 ? -11.953 5.045 12.751 1.00 73.44 92 ALA A O 1
ATOM 720 N N . PRO A 1 93 ? -14.123 4.567 12.402 1.00 66.12 93 PRO A N 1
ATOM 721 C CA . PRO A 1 93 ? -14.635 5.635 13.268 1.00 66.12 93 PRO A CA 1
ATOM 722 C C . PRO A 1 93 ? -14.018 5.623 14.676 1.00 66.12 93 PRO A C 1
ATOM 724 O O . PRO A 1 93 ? -13.562 6.662 15.152 1.00 66.12 93 PRO A O 1
ATOM 727 N N . ASP A 1 94 ? -13.900 4.438 15.278 1.00 60.84 94 ASP A N 1
ATOM 728 C CA . ASP A 1 94 ? -13.324 4.253 16.617 1.00 60.84 94 ASP A CA 1
ATOM 729 C C . ASP A 1 94 ? -11.807 4.531 16.638 1.00 60.84 94 ASP A C 1
ATOM 731 O O . ASP A 1 94 ? -11.276 5.138 17.570 1.00 60.84 94 ASP A O 1
ATOM 735 N N . GLY A 1 95 ? -11.095 4.162 15.568 1.00 59.19 95 GLY A N 1
ATOM 736 C CA . GLY A 1 95 ? -9.666 4.447 15.405 1.00 59.19 95 GLY A CA 1
ATOM 737 C C . GLY A 1 95 ? -9.369 5.934 15.212 1.00 59.19 95 GLY A C 1
ATOM 738 O O . GLY A 1 95 ? -8.381 6.447 15.745 1.00 59.19 95 GLY A O 1
ATOM 739 N N . ARG A 1 96 ? -10.259 6.661 14.524 1.00 59.19 96 ARG A N 1
ATOM 740 C CA . ARG A 1 96 ? -10.175 8.122 14.395 1.00 59.19 96 ARG A CA 1
ATOM 741 C C . ARG A 1 96 ? -10.334 8.821 15.745 1.00 59.19 96 ARG A C 1
ATOM 743 O O . ARG A 1 96 ? -9.624 9.795 15.985 1.00 59.19 96 ARG A O 1
ATOM 750 N N . GLN A 1 97 ? -11.197 8.321 16.633 1.00 58.75 97 GLN A N 1
ATOM 751 C CA . GLN A 1 97 ? -11.322 8.850 17.998 1.00 58.75 97 GLN A CA 1
ATOM 752 C C . GLN A 1 97 ? -10.062 8.593 18.833 1.00 58.75 97 GLN A C 1
ATOM 754 O O . GLN A 1 97 ? -9.575 9.515 19.485 1.00 58.75 97 GLN A O 1
ATOM 759 N N . ALA A 1 98 ? -9.481 7.392 18.758 1.00 59.94 98 ALA A N 1
ATOM 760 C CA . ALA A 1 98 ? -8.234 7.074 19.460 1.00 59.94 98 ALA A CA 1
ATOM 761 C C . ALA A 1 98 ? -7.059 7.967 19.010 1.00 59.94 98 ALA A C 1
ATOM 763 O O . ALA A 1 98 ? -6.280 8.434 19.839 1.00 59.94 98 ALA A O 1
ATOM 764 N N . LEU A 1 99 ? -6.956 8.272 17.710 1.00 61.25 99 LEU A N 1
ATOM 765 C CA . LEU A 1 99 ? -5.935 9.189 17.186 1.00 61.25 99 LEU A CA 1
ATOM 766 C C . LEU A 1 99 ? -6.160 10.650 17.574 1.00 61.25 99 LEU A C 1
ATOM 768 O O . LEU A 1 99 ? -5.190 11.388 17.728 1.00 61.25 99 LEU A O 1
ATOM 772 N N . GLN A 1 100 ? -7.413 11.090 17.701 1.00 61.44 100 GLN A N 1
ATOM 773 C CA . GLN A 1 100 ? -7.717 12.453 18.143 1.00 61.44 100 GLN A CA 1
ATOM 774 C C . GLN A 1 100 ? -7.400 12.664 19.626 1.00 61.44 100 GLN A C 1
ATOM 776 O O . GLN A 1 100 ? -7.016 13.767 19.996 1.00 61.44 100 GLN A O 1
ATOM 781 N N . GLN A 1 101 ? -7.513 11.622 20.453 1.00 61.41 101 GLN A N 1
ATOM 782 C CA . GLN A 1 101 ? -7.186 11.682 21.883 1.00 61.41 101 GLN A CA 1
ATOM 783 C C . GLN A 1 101 ? -5.681 11.588 22.178 1.00 61.41 101 GLN A C 1
ATOM 785 O O . GLN A 1 101 ? -5.258 11.935 23.274 1.00 61.41 101 GLN A O 1
ATOM 790 N N . ALA A 1 102 ? -4.872 11.119 21.224 1.00 61.75 102 ALA A N 1
ATOM 791 C CA . ALA A 1 102 ? -3.420 10.995 21.366 1.00 61.75 102 ALA A CA 1
ATOM 792 C C . ALA A 1 102 ? -2.633 12.259 20.943 1.00 61.75 102 ALA A C 1
ATOM 794 O O . ALA A 1 102 ? -1.408 12.195 20.839 1.00 61.75 102 ALA A O 1
ATOM 795 N N . ARG A 1 103 ? -3.324 13.370 20.642 1.00 53.22 103 ARG A N 1
ATOM 796 C CA . ARG A 1 103 ? -2.741 14.676 20.283 1.00 53.22 103 ARG A CA 1
ATOM 797 C C . ARG A 1 103 ? -2.609 15.574 21.503 1.00 53.22 103 ARG A C 1
ATOM 799 O O . ARG A 1 103 ? -1.609 16.320 21.539 1.00 53.22 103 ARG A O 1
#